Protein AF-A0A942UPB9-F1 (afdb_monomer)

Secondary structure (DSSP, 8-state):
-PPP---HHHHHHHHHHHHHHHHHHHHHHT-TTS-HHHHHHHHHHHHHHHHHHHHHS-HHHHHHTS-GGGGS-----

pLDDT: mean 84.51, std 17.07, range [33.94, 97.75]

Mean predicted aligned error: 6.62 Å

Solvent-accessible surface area (backbone atoms only — not comparable to full-atom values)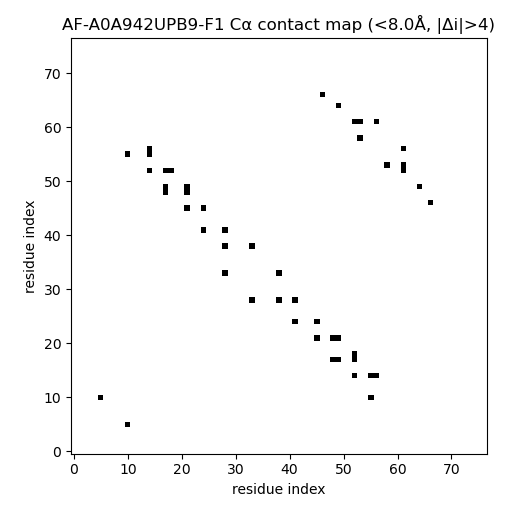: 4900 Å² total; per-residue (Å²): 135,84,86,79,93,70,54,73,69,58,48,52,52,51,52,50,52,49,51,51,54,45,51,53,51,56,58,59,60,70,43,86,85,59,53,69,72,56,49,51,54,50,49,54,50,42,55,52,50,50,60,55,41,63,76,77,50,54,72,74,60,46,61,78,64,52,75,76,77,76,76,74,86,79,86,89,129

Nearest PDB structures (foldseek):
  5gmk-assembly1_H  TM=9.120E-01  e=1.447E+00  Saccharomyces cerevisiae S288C
  5yzg-assembly1_y  TM=8.283E-01  e=3.956E+00  Homo sapiens
  7xnj-assembly1_A  TM=7.320E-01  e=3.489E+00  Pseudomonas aeruginosa PAO1
  3aai-assembly1_B  TM=5.139E-01  e=2.548E+00  Thermus thermophilus HB8
  3aai-assembly1_D  TM=5.126E-01  e=2.713E+00  Thermus thermophilus HB8

Foldseek 3Di:
DDDDDDDPVVLVVLLVVLVVLLVVLVVVLPDPPDDPVVNVVSVVVNVVSLVVNVVRDDPVVNVVSPPPVPPPPPDDD

Structure (mmCIF, N/CA/C/O backbone):
data_AF-A0A942UPB9-F1
#
_entry.id   AF-A0A942UPB9-F1
#
loop_
_atom_site.group_PDB
_atom_site.id
_atom_site.type_symbol
_atom_site.label_atom_id
_atom_site.label_alt_id
_atom_site.label_comp_id
_atom_site.label_asym_id
_atom_site.label_entity_id
_atom_site.label_seq_id
_atom_site.pdbx_PDB_ins_code
_atom_site.Cartn_x
_atom_site.Cartn_y
_atom_site.Cartn_z
_atom_site.occupancy
_atom_site.B_iso_or_equiv
_atom_site.auth_seq_id
_atom_site.auth_comp_id
_atom_site.auth_asym_id
_atom_site.auth_atom_id
_atom_site.pdbx_PDB_model_num
ATOM 1 N N . MET A 1 1 ? -17.430 -6.261 -2.421 1.00 56.06 1 MET A N 1
ATOM 2 C CA . MET A 1 1 ? -16.603 -5.927 -1.243 1.00 56.06 1 MET A CA 1
ATOM 3 C C . MET A 1 1 ? -16.638 -7.141 -0.328 1.00 56.06 1 MET A C 1
ATOM 5 O O . MET A 1 1 ? -17.733 -7.556 0.016 1.00 56.06 1 MET A O 1
ATOM 9 N N . LEU A 1 2 ? -15.497 -7.770 -0.038 1.00 54.97 2 LEU A N 1
ATOM 10 C CA . LEU A 1 2 ? -15.421 -8.866 0.936 1.00 54.97 2 LEU A CA 1
ATOM 11 C C . LEU A 1 2 ? -15.205 -8.231 2.313 1.00 54.97 2 LEU A C 1
ATOM 13 O O . LEU A 1 2 ? -14.237 -7.490 2.480 1.00 54.97 2 LEU A O 1
ATOM 17 N N . GLY A 1 3 ? -16.126 -8.452 3.250 1.00 67.69 3 GLY A N 1
ATOM 18 C CA . GLY A 1 3 ? -15.923 -8.075 4.648 1.00 67.69 3 GLY A 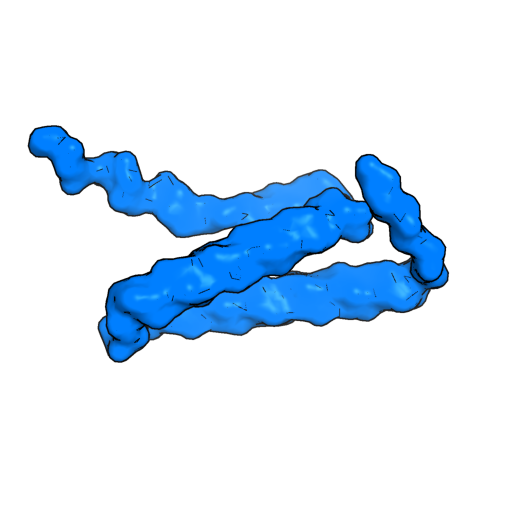CA 1
ATOM 19 C C . GLY A 1 3 ? -14.883 -9.001 5.270 1.00 67.69 3 GLY A C 1
ATOM 20 O O . GLY A 1 3 ? -14.958 -10.213 5.082 1.00 67.69 3 GLY A O 1
ATOM 21 N N . ILE A 1 4 ? -13.899 -8.433 5.959 1.00 76.94 4 ILE A N 1
ATOM 22 C CA . ILE A 1 4 ? -12.885 -9.188 6.697 1.00 76.94 4 ILE A CA 1
ATOM 23 C C . ILE A 1 4 ? -13.309 -9.168 8.167 1.00 76.94 4 ILE A C 1
ATOM 25 O O . ILE A 1 4 ? -13.520 -8.092 8.721 1.00 76.94 4 ILE A O 1
ATOM 29 N N . LEU A 1 5 ? -13.466 -10.344 8.777 1.00 87.94 5 LEU A N 1
ATOM 30 C CA . LEU A 1 5 ? -13.746 -10.474 10.206 1.00 87.94 5 LEU A CA 1
ATOM 31 C C . LEU A 1 5 ? -12.416 -10.661 10.940 1.00 87.94 5 LEU A C 1
ATOM 33 O O . LEU A 1 5 ? -11.866 -11.757 10.943 1.00 87.94 5 LEU A O 1
ATOM 37 N N . ILE A 1 6 ? -11.898 -9.576 11.504 1.00 88.62 6 ILE A N 1
ATOM 38 C CA . ILE A 1 6 ? -10.654 -9.527 12.281 1.00 88.62 6 ILE A CA 1
ATOM 39 C C . ILE A 1 6 ? -10.877 -8.651 13.510 1.00 88.62 6 ILE A C 1
ATOM 41 O O . ILE A 1 6 ? -11.706 -7.738 13.485 1.00 88.62 6 ILE A O 1
ATOM 45 N N . SER A 1 7 ? -10.147 -8.931 14.581 1.00 93.44 7 SER A N 1
ATOM 46 C CA . SER A 1 7 ? -10.077 -8.059 15.750 1.00 93.44 7 SER A CA 1
ATOM 47 C C . SER A 1 7 ? -9.322 -6.763 15.434 1.00 93.44 7 SER A C 1
ATOM 49 O O . SER A 1 7 ? -8.573 -6.675 14.459 1.00 93.44 7 SER A O 1
ATOM 51 N N . GLU A 1 8 ? -9.475 -5.746 16.287 1.00 91.62 8 GLU A N 1
ATOM 52 C CA . GLU A 1 8 ? -8.700 -4.505 16.143 1.00 91.62 8 GLU A CA 1
ATOM 53 C C . GLU A 1 8 ? -7.190 -4.745 16.312 1.00 91.62 8 GLU A C 1
ATOM 55 O O . GLU A 1 8 ? -6.400 -4.109 15.624 1.00 91.62 8 GLU A O 1
ATOM 60 N N . GLY A 1 9 ? -6.777 -5.703 17.153 1.00 95.50 9 GLY A N 1
ATOM 61 C CA . GLY A 1 9 ? -5.362 -6.067 17.302 1.00 95.50 9 GLY A CA 1
ATOM 62 C C . GLY A 1 9 ? -4.776 -6.655 16.016 1.00 95.50 9 GLY A C 1
ATOM 63 O O . GLY A 1 9 ? -3.773 -6.161 15.510 1.00 95.50 9 GLY A O 1
ATOM 64 N N . GLU A 1 10 ? -5.457 -7.645 15.430 1.00 94.88 10 GLU A N 1
ATOM 65 C CA . GLU A 1 10 ? -5.052 -8.246 14.149 1.00 94.88 10 GLU A CA 1
ATOM 66 C C . GLU A 1 10 ? -5.054 -7.214 13.015 1.00 94.88 10 GLU A C 1
ATOM 68 O O . GLU A 1 10 ? -4.188 -7.232 12.142 1.00 94.88 10 GLU A O 1
ATOM 73 N N . LYS A 1 11 ? -6.007 -6.276 13.025 1.00 92.81 11 LYS A N 1
ATOM 74 C CA . LYS A 1 11 ? -6.051 -5.179 12.057 1.00 92.81 11 LYS A CA 1
ATOM 75 C C . LYS A 1 11 ? -4.822 -4.278 12.153 1.00 92.81 11 LYS A C 1
ATOM 77 O O . LYS A 1 11 ? -4.244 -3.965 11.113 1.00 92.81 11 LYS A O 1
ATOM 82 N N . GLU A 1 12 ? -4.415 -3.873 13.353 1.00 94.69 12 GLU A N 1
ATOM 83 C CA . GLU A 1 12 ? -3.213 -3.053 13.542 1.00 94.69 12 GLU A CA 1
ATOM 84 C C . GLU A 1 12 ? -1.941 -3.798 13.114 1.00 94.69 12 GLU A C 1
ATOM 86 O O . GLU A 1 12 ? -1.091 -3.221 12.433 1.00 94.69 12 GLU A O 1
ATOM 91 N N . GLU A 1 13 ? -1.836 -5.096 13.410 1.00 96.62 13 GLU A N 1
ATOM 92 C CA . GLU A 1 13 ? -0.718 -5.928 12.949 1.00 96.62 13 GLU A CA 1
ATOM 93 C C . GLU A 1 13 ? -0.665 -6.026 11.418 1.00 96.62 13 GLU A C 1
ATOM 95 O O . GLU A 1 13 ? 0.395 -5.843 10.816 1.00 96.62 13 GLU A O 1
ATOM 100 N N . ILE A 1 14 ? -1.809 -6.234 10.759 1.00 94.75 14 ILE A N 1
ATOM 101 C CA . ILE A 1 14 ? -1.901 -6.250 9.292 1.00 94.75 14 ILE A CA 1
ATOM 102 C C . ILE A 1 14 ? -1.500 -4.890 8.712 1.00 94.75 14 ILE A C 1
ATOM 104 O O . ILE A 1 14 ? -0.735 -4.830 7.748 1.00 94.75 14 ILE A O 1
ATOM 108 N N . ILE A 1 15 ? -1.994 -3.790 9.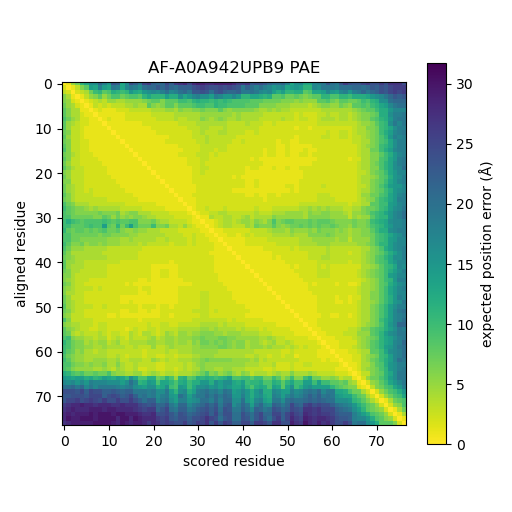286 1.00 95.31 15 ILE A N 1
ATOM 109 C CA . ILE A 1 15 ? -1.633 -2.426 8.874 1.00 95.31 15 ILE A CA 1
ATOM 110 C C . ILE A 1 15 ? -0.122 -2.218 8.999 1.00 95.31 15 ILE A C 1
ATOM 112 O O . ILE A 1 15 ? 0.491 -1.681 8.074 1.00 95.31 15 ILE A O 1
ATOM 116 N N . TYR A 1 16 ? 0.478 -2.645 10.109 1.00 96.62 16 TYR A N 1
ATOM 117 C CA . TYR A 1 16 ? 1.913 -2.539 10.350 1.00 96.62 16 TYR A CA 1
ATOM 118 C C . TYR A 1 16 ? 2.728 -3.333 9.321 1.00 96.62 16 TYR A C 1
ATOM 120 O O . TYR A 1 16 ? 3.634 -2.776 8.699 1.00 96.62 16 TYR A O 1
ATOM 128 N N . LEU A 1 17 ? 2.372 -4.598 9.081 1.00 97.50 17 LEU A N 1
ATOM 129 C CA . LEU A 1 17 ? 3.058 -5.453 8.109 1.00 97.50 17 LEU A CA 1
ATOM 130 C C . LEU A 1 17 ? 2.968 -4.891 6.688 1.00 97.50 17 LEU A C 1
ATOM 132 O O . LEU A 1 17 ? 3.971 -4.844 5.981 1.00 97.50 17 LEU A O 1
ATOM 136 N N . LEU A 1 18 ? 1.787 -4.414 6.282 1.00 96.62 18 LEU A N 1
ATOM 137 C CA . LEU A 1 18 ? 1.598 -3.805 4.966 1.00 96.62 18 LEU A CA 1
ATOM 138 C C . LEU A 1 18 ? 2.437 -2.534 4.804 1.00 96.62 18 LEU A C 1
ATOM 140 O O . LEU A 1 18 ? 3.057 -2.363 3.758 1.00 96.62 18 LEU A O 1
ATOM 144 N N . LYS A 1 19 ? 2.472 -1.652 5.815 1.00 95.62 19 LYS A N 1
ATOM 145 C CA . LYS A 1 19 ? 3.311 -0.440 5.790 1.00 95.62 19 LYS A CA 1
ATOM 146 C C . LYS A 1 19 ? 4.781 -0.798 5.626 1.00 95.62 19 LYS A C 1
ATOM 148 O O . LYS A 1 19 ? 5.424 -0.278 4.722 1.00 95.62 19 LYS A O 1
ATOM 153 N N . ARG A 1 20 ? 5.270 -1.725 6.450 1.00 97.06 20 ARG A N 1
ATOM 154 C CA . ARG A 1 20 ? 6.664 -2.163 6.431 1.00 97.06 20 ARG A CA 1
ATOM 155 C C . ARG A 1 20 ? 7.062 -2.746 5.076 1.00 97.06 20 ARG A C 1
ATOM 157 O O . ARG A 1 20 ? 8.043 -2.307 4.495 1.00 97.06 20 ARG A O 1
ATOM 164 N N . GLU A 1 21 ? 6.285 -3.688 4.552 1.00 97.75 21 GLU A N 1
ATOM 165 C CA . GLU A 1 21 ? 6.570 -4.318 3.258 1.00 97.75 21 GLU A CA 1
ATOM 166 C C . GLU A 1 21 ? 6.549 -3.291 2.114 1.00 97.75 21 GLU A C 1
ATOM 168 O O . GLU A 1 21 ? 7.398 -3.309 1.226 1.00 97.75 21 GLU A O 1
ATOM 173 N N . MET A 1 22 ? 5.587 -2.361 2.136 1.00 95.81 22 MET A N 1
ATOM 174 C CA . MET A 1 22 ? 5.542 -1.263 1.172 1.00 95.81 22 MET A CA 1
ATOM 175 C C . MET A 1 22 ? 6.794 -0.383 1.272 1.00 95.81 22 MET A C 1
ATOM 177 O O . MET A 1 22 ? 7.355 -0.049 0.237 1.00 95.81 22 MET A O 1
ATOM 181 N N . GLU A 1 23 ? 7.236 -0.019 2.477 1.00 94.69 23 GLU A N 1
ATOM 182 C CA . GLU A 1 23 ? 8.441 0.792 2.712 1.00 94.69 23 GLU A CA 1
ATOM 183 C C . GLU A 1 23 ? 9.726 0.089 2.265 1.00 94.69 23 GLU A C 1
ATOM 185 O O . GLU A 1 23 ? 10.559 0.723 1.621 1.00 94.69 23 GLU A O 1
ATOM 190 N N . GLU A 1 24 ? 9.862 -1.211 2.533 1.00 95.50 24 GLU A N 1
ATOM 191 C CA . GLU A 1 24 ? 10.989 -2.024 2.057 1.00 95.50 24 GLU A CA 1
ATOM 192 C C . GLU A 1 24 ? 11.035 -2.038 0.518 1.00 95.50 24 GLU A C 1
ATOM 194 O O . GLU A 1 24 ? 12.074 -1.761 -0.078 1.00 95.50 24 GLU A O 1
ATOM 199 N N . ILE A 1 25 ? 9.885 -2.221 -0.140 1.00 94.38 25 ILE A N 1
ATOM 200 C CA . ILE A 1 25 ? 9.789 -2.161 -1.606 1.00 94.38 25 ILE A CA 1
ATOM 201 C C . ILE A 1 25 ? 10.166 -0.769 -2.143 1.00 94.38 25 ILE A C 1
ATOM 203 O O . ILE A 1 25 ? 10.871 -0.683 -3.150 1.00 94.38 25 ILE A O 1
ATOM 207 N N . LEU A 1 26 ? 9.718 0.319 -1.497 1.00 91.62 26 LEU A N 1
ATOM 208 C CA . LEU A 1 26 ? 10.113 1.686 -1.874 1.00 91.62 26 LEU A CA 1
ATOM 209 C C . LEU A 1 26 ? 11.634 1.862 -1.797 1.00 91.62 26 LEU A C 1
ATOM 211 O O . LEU A 1 26 ? 12.230 2.375 -2.741 1.00 91.62 26 LEU A O 1
ATOM 215 N N . PHE A 1 27 ? 12.239 1.413 -0.697 1.00 91.56 27 PHE A N 1
ATOM 216 C CA . PHE A 1 27 ? 13.675 1.516 -0.460 1.00 91.56 27 PHE A CA 1
ATOM 217 C C . PHE A 1 27 ? 14.488 0.751 -1.512 1.00 91.56 27 PHE A C 1
ATOM 219 O O . PHE A 1 27 ? 15.413 1.304 -2.104 1.00 91.56 27 PHE A O 1
ATOM 226 N N . ASP A 1 28 ? 14.104 -0.490 -1.807 1.00 90.94 28 ASP A N 1
ATOM 227 C CA . ASP A 1 28 ? 14.800 -1.322 -2.790 1.00 90.94 28 ASP A CA 1
ATOM 228 C C . ASP A 1 28 ? 14.659 -0.777 -4.226 1.00 90.94 28 ASP A C 1
ATOM 230 O O . ASP A 1 28 ? 15.551 -0.950 -5.059 1.00 90.94 28 ASP A O 1
ATOM 234 N N . MET A 1 29 ? 13.552 -0.093 -4.547 1.00 87.31 29 MET A N 1
ATOM 235 C CA . MET A 1 29 ? 13.353 0.509 -5.875 1.00 87.31 29 MET A CA 1
ATOM 236 C C . MET A 1 29 ? 14.287 1.691 -6.156 1.00 87.31 29 MET A C 1
ATOM 238 O O . MET A 1 29 ? 14.595 1.947 -7.330 1.00 87.31 29 MET A O 1
ATOM 242 N N . ASP A 1 30 ? 14.755 2.385 -5.117 1.00 85.31 30 ASP A N 1
ATOM 243 C CA . ASP A 1 30 ? 15.722 3.478 -5.243 1.00 85.31 30 ASP A CA 1
ATOM 244 C C . ASP A 1 30 ? 17.139 2.969 -5.585 1.00 85.31 30 ASP A C 1
ATOM 246 O O . ASP A 1 30 ? 17.983 3.747 -6.040 1.00 85.31 30 ASP A O 1
ATOM 250 N N . ASP A 1 31 ? 17.406 1.661 -5.471 1.00 89.44 31 ASP A N 1
ATOM 251 C CA . ASP A 1 31 ? 18.691 1.074 -5.857 1.00 89.44 31 ASP A CA 1
ATOM 252 C C . ASP A 1 31 ? 18.876 1.101 -7.389 1.00 89.44 31 ASP A C 1
ATOM 254 O O . ASP A 1 31 ? 18.095 0.547 -8.174 1.00 89.44 31 ASP A O 1
ATOM 258 N N . SER A 1 32 ? 19.937 1.768 -7.848 1.00 85.44 32 SER A N 1
ATOM 259 C CA . SER A 1 32 ? 20.278 1.907 -9.269 1.00 85.44 32 SER A CA 1
ATOM 260 C C . SER A 1 32 ? 20.796 0.616 -9.907 1.00 85.44 32 SER A C 1
ATOM 262 O O . SER A 1 32 ? 20.826 0.520 -11.134 1.00 85.44 32 SER A O 1
ATOM 264 N N . ARG A 1 33 ? 21.179 -0.380 -9.099 1.00 92.44 33 ARG A N 1
ATOM 265 C CA . ARG A 1 33 ? 21.698 -1.680 -9.552 1.00 92.44 33 ARG A CA 1
ATOM 266 C C . ARG A 1 33 ? 20.593 -2.657 -9.942 1.00 92.44 33 ARG A C 1
ATOM 268 O O . ARG A 1 33 ? 20.873 -3.656 -10.597 1.00 92.44 33 ARG A O 1
AT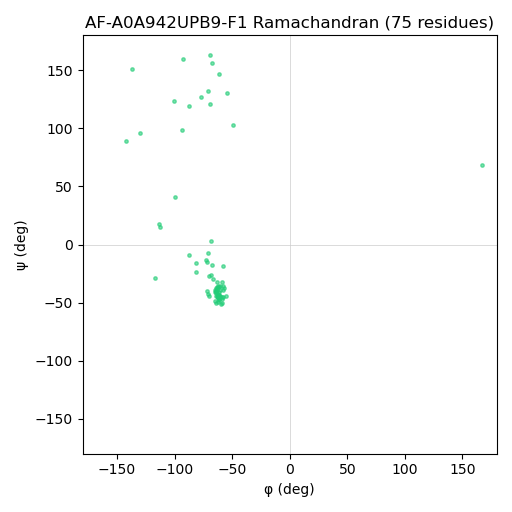OM 275 N N . VAL A 1 34 ? 19.354 -2.389 -9.534 1.00 89.25 34 VAL A N 1
ATOM 276 C CA . VAL A 1 34 ? 18.208 -3.255 -9.819 1.00 89.25 34 VAL A CA 1
ATOM 277 C C . VAL A 1 34 ? 17.758 -3.060 -11.266 1.00 89.25 34 VAL A C 1
ATOM 279 O O . VAL A 1 34 ? 17.482 -1.942 -11.709 1.00 89.25 34 VAL A O 1
ATOM 282 N N . GLU A 1 35 ? 17.660 -4.164 -12.005 1.00 92.50 35 GLU A N 1
ATOM 283 C CA . GLU A 1 35 ? 17.213 -4.165 -13.397 1.00 92.50 35 GLU A CA 1
ATOM 284 C C . GLU A 1 35 ? 15.776 -3.646 -13.547 1.00 92.50 35 GLU A C 1
ATOM 286 O O . GLU A 1 35 ? 14.907 -3.900 -12.713 1.00 92.50 35 GLU A O 1
ATOM 291 N N . GLN A 1 36 ? 15.492 -2.969 -14.664 1.00 88.38 36 GLN A N 1
ATOM 292 C CA . GLN A 1 36 ? 14.179 -2.363 -14.926 1.00 88.38 36 GLN A CA 1
ATOM 293 C C . GLN A 1 36 ? 13.021 -3.371 -14.871 1.00 88.38 36 GLN A C 1
ATOM 295 O O . GLN A 1 36 ? 11.954 -3.052 -14.352 1.00 88.38 36 GLN A O 1
ATOM 300 N N . ILE A 1 37 ? 13.233 -4.602 -15.347 1.00 91.81 37 ILE A N 1
ATOM 301 C CA . ILE A 1 37 ? 12.210 -5.655 -15.291 1.00 91.81 37 ILE A CA 1
ATOM 302 C C . ILE A 1 37 ? 11.845 -6.030 -13.847 1.00 91.81 37 ILE A C 1
ATOM 304 O O . ILE A 1 37 ? 10.677 -6.263 -13.542 1.00 91.81 37 ILE A O 1
ATOM 308 N N . ILE A 1 38 ? 12.828 -6.022 -12.944 1.00 94.06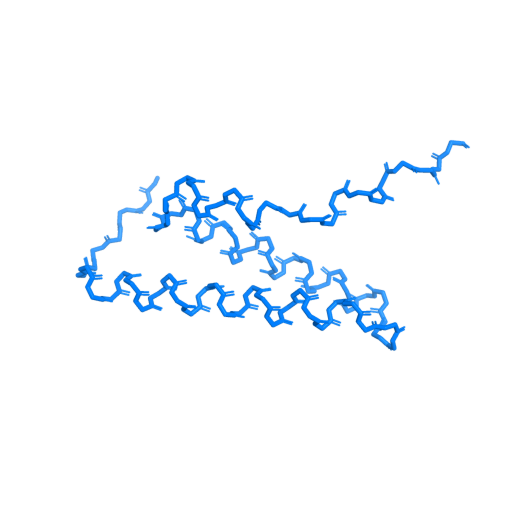 38 ILE A N 1
ATOM 309 C CA . ILE A 1 38 ? 12.617 -6.284 -11.520 1.00 94.06 38 ILE A CA 1
ATOM 310 C C . ILE A 1 38 ? 11.870 -5.103 -10.894 1.00 94.06 38 ILE A C 1
ATOM 312 O O . ILE A 1 38 ? 10.899 -5.322 -10.174 1.00 94.06 38 ILE A O 1
ATOM 316 N N . LYS A 1 39 ? 12.236 -3.858 -11.238 1.00 91.12 39 LYS A N 1
ATOM 317 C CA . LYS A 1 39 ? 11.517 -2.659 -10.767 1.00 91.12 39 LYS A CA 1
ATOM 318 C C . LYS A 1 39 ? 10.037 -2.681 -11.152 1.00 91.12 39 LYS A C 1
ATOM 320 O O . LYS A 1 39 ? 9.197 -2.337 -10.326 1.00 91.12 39 LYS A O 1
ATOM 325 N N . GLN A 1 40 ? 9.702 -3.151 -12.356 1.00 91.69 40 GLN A N 1
ATOM 326 C CA . GLN A 1 40 ? 8.304 -3.293 -12.769 1.00 91.69 40 GLN A CA 1
ATOM 327 C C . GLN A 1 40 ? 7.549 -4.313 -11.904 1.00 91.69 40 GLN A C 1
ATOM 329 O O . GLN A 1 40 ? 6.442 -4.035 -11.443 1.00 91.69 40 GLN A O 1
ATOM 334 N N . ALA A 1 41 ? 8.162 -5.466 -11.621 1.00 94.25 41 ALA A N 1
ATOM 335 C CA . ALA A 1 41 ? 7.567 -6.477 -10.748 1.00 94.25 41 ALA A CA 1
ATOM 336 C C . ALA A 1 41 ? 7.383 -5.968 -9.303 1.00 94.25 41 ALA A C 1
ATOM 338 O O . ALA A 1 41 ? 6.377 -6.267 -8.654 1.00 94.25 41 ALA A O 1
ATOM 339 N N . MET A 1 42 ? 8.328 -5.169 -8.802 1.00 94.38 42 MET A N 1
ATOM 340 C CA . MET A 1 42 ? 8.228 -4.507 -7.496 1.00 94.38 42 MET A CA 1
ATOM 341 C C . MET A 1 42 ? 7.086 -3.488 -7.466 1.00 94.38 42 MET A C 1
ATOM 343 O O . MET A 1 42 ? 6.327 -3.447 -6.497 1.00 94.38 42 MET A O 1
ATOM 347 N N . GLU A 1 43 ? 6.905 -2.717 -8.541 1.00 93.00 43 GLU A N 1
ATOM 348 C CA . GLU A 1 43 ? 5.790 -1.781 -8.679 1.00 93.00 43 GLU A CA 1
ATOM 349 C C . GLU A 1 43 ? 4.434 -2.508 -8.653 1.00 93.00 43 GLU A C 1
ATOM 351 O O . GLU A 1 43 ? 3.511 -2.092 -7.945 1.00 93.00 43 GLU A O 1
ATOM 356 N N . ASP A 1 44 ? 4.313 -3.626 -9.368 1.00 94.62 44 ASP A N 1
ATOM 357 C CA . ASP A 1 44 ? 3.090 -4.436 -9.393 1.00 94.62 44 ASP A CA 1
ATOM 358 C C . ASP A 1 44 ? 2.773 -5.033 -8.012 1.00 94.62 44 ASP A C 1
ATOM 360 O O . ASP A 1 44 ? 1.618 -5.007 -7.551 1.00 94.62 44 ASP A O 1
ATOM 364 N N . ARG A 1 45 ? 3.806 -5.498 -7.294 1.00 95.75 45 ARG A N 1
ATOM 365 C CA . ARG A 1 45 ? 3.689 -5.948 -5.899 1.00 95.75 45 ARG A CA 1
ATOM 366 C C . ARG A 1 45 ? 3.233 -4.803 -4.993 1.00 95.75 45 ARG A C 1
ATOM 368 O O . ARG A 1 45 ? 2.262 -4.975 -4.254 1.00 95.75 45 ARG A O 1
ATOM 375 N N . TYR A 1 46 ? 3.845 -3.622 -5.101 1.00 95.94 46 TYR A N 1
ATOM 376 C CA . TYR A 1 46 ? 3.465 -2.435 -4.327 1.00 95.94 46 TYR A CA 1
ATOM 377 C C . TYR A 1 46 ? 2.002 -2.045 -4.561 1.00 95.94 46 TYR A C 1
ATOM 379 O O . TYR A 1 46 ? 1.253 -1.806 -3.615 1.00 95.94 46 TYR A O 1
ATOM 387 N N . ARG A 1 47 ? 1.548 -2.029 -5.820 1.00 94.25 47 ARG A N 1
ATOM 388 C CA . ARG A 1 47 ? 0.154 -1.708 -6.178 1.00 94.25 47 ARG A CA 1
ATOM 389 C C . ARG A 1 47 ? -0.835 -2.689 -5.557 1.00 94.25 47 ARG A C 1
ATOM 391 O O . ARG A 1 47 ? -1.901 -2.272 -5.091 1.00 94.25 47 ARG A O 1
ATOM 398 N N . THR A 1 48 ? -0.477 -3.969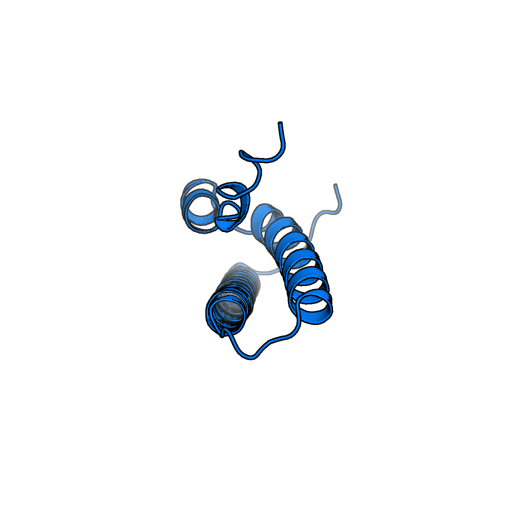 -5.523 1.00 95.44 48 THR A N 1
ATOM 399 C CA . THR A 1 48 ? -1.281 -5.014 -4.881 1.00 95.44 48 THR A CA 1
ATOM 400 C C . THR A 1 48 ? -1.368 -4.790 -3.371 1.00 95.44 48 THR A C 1
ATOM 402 O O . THR A 1 48 ? -2.473 -4.744 -2.826 1.00 95.44 48 THR A O 1
ATOM 405 N N . LEU A 1 49 ? -0.235 -4.550 -2.706 1.00 95.75 49 LEU A N 1
ATOM 406 C CA . LEU A 1 49 ? -0.179 -4.271 -1.267 1.00 95.75 49 LEU A CA 1
ATOM 407 C C . LEU A 1 49 ? -0.938 -2.995 -0.897 1.00 95.75 49 LEU A C 1
ATOM 409 O O . LEU A 1 49 ? -1.760 -3.014 0.016 1.00 95.75 49 LEU A O 1
ATOM 413 N N . PHE A 1 50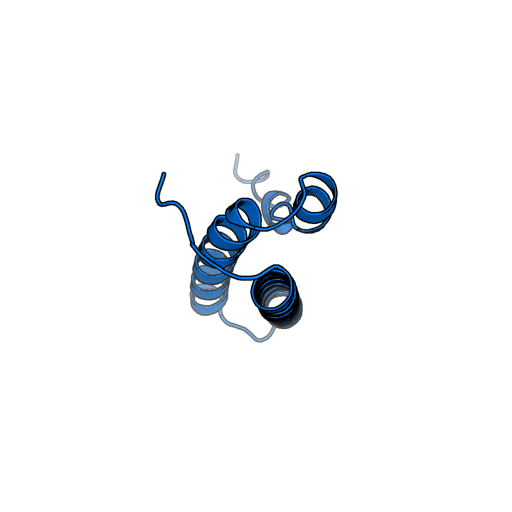 ? -0.765 -1.915 -1.658 1.00 95.19 50 PHE A N 1
ATOM 414 C CA . PHE A 1 50 ? -1.490 -0.665 -1.441 1.00 95.19 50 PHE A CA 1
ATOM 415 C C . PHE A 1 50 ? -3.007 -0.841 -1.617 1.00 95.19 50 PHE A C 1
ATOM 417 O O . PHE A 1 50 ? -3.810 -0.247 -0.896 1.00 95.19 50 PHE A O 1
ATOM 424 N N . SER A 1 51 ? -3.436 -1.694 -2.553 1.00 93.00 51 SER A N 1
ATOM 425 C CA . SER A 1 51 ? -4.851 -2.043 -2.716 1.00 93.00 51 SER A CA 1
ATOM 426 C C . SER A 1 51 ? -5.423 -2.758 -1.489 1.00 93.00 51 SER A C 1
ATOM 428 O O . SER A 1 51 ? -6.565 -2.488 -1.112 1.00 93.00 51 SER A O 1
ATOM 430 N N . LEU A 1 52 ? -4.638 -3.631 -0.849 1.00 93.00 52 LEU A N 1
ATOM 431 C CA . LEU A 1 52 ? -5.009 -4.286 0.408 1.00 93.00 52 LEU A CA 1
ATOM 432 C C . LEU A 1 52 ? -5.007 -3.294 1.574 1.00 93.00 52 LEU A C 1
ATOM 434 O O . LEU A 1 52 ? -5.977 -3.241 2.325 1.00 93.00 52 LEU A O 1
ATOM 438 N N . PHE A 1 53 ? -3.980 -2.451 1.666 1.00 93.94 53 PHE A N 1
ATOM 439 C CA . PHE A 1 53 ? -3.832 -1.430 2.699 1.00 93.94 53 PHE A CA 1
ATOM 440 C C . PHE A 1 53 ? -5.037 -0.489 2.768 1.00 93.94 53 PHE A C 1
ATOM 442 O O . PHE A 1 53 ? -5.599 -0.277 3.840 1.00 93.94 53 PHE A O 1
ATOM 449 N N . LYS A 1 54 ? -5.531 -0.023 1.615 1.00 92.44 54 LYS A N 1
ATOM 450 C CA . LYS A 1 54 ? -6.742 0.814 1.525 1.00 92.44 54 LYS A CA 1
ATOM 451 C C . LYS A 1 54 ? -8.008 0.178 2.107 1.00 92.44 54 LYS A C 1
ATOM 453 O O . LYS A 1 54 ? -8.980 0.892 2.329 1.00 92.44 54 LYS A O 1
ATOM 458 N N . ARG A 1 55 ? -8.047 -1.146 2.287 1.00 90.69 55 ARG A N 1
ATOM 459 C CA . ARG A 1 55 ? -9.210 -1.843 2.862 1.00 90.69 55 ARG A CA 1
ATOM 460 C C . ARG A 1 55 ? -9.233 -1.778 4.386 1.00 90.69 55 ARG A C 1
ATOM 462 O O . ARG A 1 55 ? -10.301 -1.943 4.960 1.00 90.69 55 ARG A O 1
ATOM 469 N N . VAL A 1 56 ? -8.075 -1.575 5.015 1.00 90.56 56 VAL A N 1
ATOM 470 C CA . VAL A 1 56 ? -7.900 -1.652 6.475 1.00 90.56 56 VAL A CA 1
ATOM 471 C C . VAL A 1 56 ? -7.465 -0.325 7.098 1.00 90.56 56 VAL A C 1
ATOM 473 O O . VAL A 1 56 ? -7.799 -0.061 8.250 1.00 90.56 56 VAL A O 1
ATOM 476 N N . ALA A 1 57 ? -6.756 0.523 6.348 1.00 90.12 57 ALA A N 1
ATOM 477 C CA . ALA A 1 57 ? -6.167 1.761 6.845 1.00 90.12 57 ALA A CA 1
ATOM 478 C C . ALA A 1 57 ? -7.066 2.992 6.665 1.00 90.12 57 ALA A C 1
ATOM 480 O O . ALA A 1 57 ? -7.956 3.042 5.813 1.00 90.12 57 ALA A O 1
ATOM 481 N N . SER A 1 58 ? -6.779 4.032 7.450 1.00 89.31 58 SER A N 1
ATOM 482 C CA . SER A 1 58 ? -7.438 5.332 7.333 1.00 89.31 58 SER A CA 1
ATOM 483 C C . SER A 1 58 ? -7.072 6.043 6.020 1.00 89.31 58 SER A C 1
ATOM 485 O O . SER A 1 58 ? -6.003 5.824 5.442 1.00 89.31 58 SER A O 1
ATOM 487 N N . GLN A 1 59 ? -7.927 6.961 5.556 1.00 87.12 59 GLN A N 1
ATOM 488 C CA . GLN A 1 59 ? -7.618 7.790 4.380 1.00 87.12 59 GLN A CA 1
ATOM 489 C C . GLN A 1 59 ? -6.361 8.651 4.583 1.00 87.12 59 GLN A C 1
ATOM 491 O O . GLN A 1 59 ? -5.588 8.843 3.646 1.00 87.12 59 GLN A O 1
ATOM 496 N N . GLN A 1 60 ? -6.143 9.140 5.808 1.00 88.19 60 GLN A N 1
ATOM 497 C CA . GLN A 1 60 ? -4.980 9.953 6.171 1.00 88.19 60 GLN A CA 1
ATOM 498 C C . GLN A 1 60 ? -3.682 9.148 6.063 1.00 88.19 60 GLN A C 1
ATOM 500 O O . GLN A 1 60 ? -2.678 9.657 5.571 1.00 88.19 60 GLN A O 1
ATOM 505 N N . ASP A 1 61 ? -3.706 7.876 6.463 1.00 87.25 61 ASP A N 1
ATOM 506 C CA . ASP A 1 61 ? -2.555 6.996 6.289 1.00 87.25 61 ASP A CA 1
ATOM 507 C C . ASP A 1 61 ? -2.350 6.616 4.828 1.00 87.25 61 ASP A C 1
ATOM 509 O O . ASP A 1 61 ? -1.220 6.637 4.351 1.00 87.25 61 ASP A O 1
ATOM 513 N N . CYS A 1 62 ? -3.426 6.349 4.082 1.0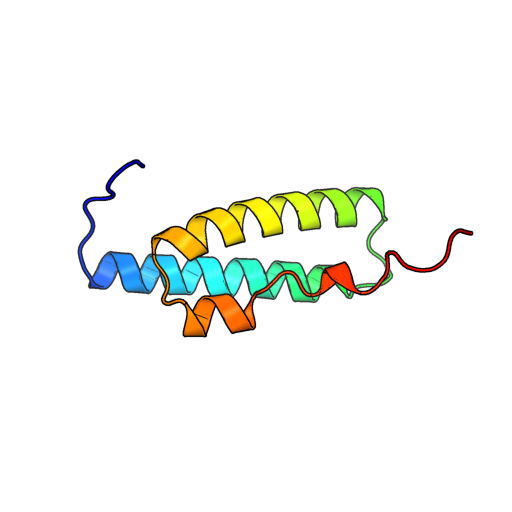0 89.50 62 CYS A N 1
ATOM 514 C CA . CYS A 1 62 ? -3.335 6.074 2.647 1.00 89.50 62 CYS A CA 1
ATOM 515 C C . CYS A 1 62 ? -2.676 7.221 1.873 1.00 89.50 62 CYS A C 1
ATOM 517 O O . CYS A 1 62 ? -1.933 6.956 0.931 1.00 89.50 62 CYS A O 1
ATOM 519 N N . ALA A 1 63 ? -2.907 8.475 2.275 1.00 87.38 63 ALA A N 1
ATOM 520 C CA . ALA A 1 63 ? -2.311 9.645 1.634 1.00 87.38 63 ALA A CA 1
ATOM 521 C C . ALA A 1 63 ? -0.770 9.623 1.645 1.00 87.38 63 ALA A C 1
ATOM 523 O O . ALA A 1 63 ? -0.152 10.087 0.689 1.00 87.38 63 ALA A O 1
ATOM 524 N N . LYS A 1 64 ? -0.155 9.037 2.682 1.00 87.19 64 LYS A N 1
ATOM 525 C CA . LYS A 1 64 ? 1.309 8.920 2.819 1.00 87.19 64 LYS A CA 1
ATOM 526 C C . LYS A 1 64 ? 1.923 7.935 1.821 1.00 87.19 64 LYS A C 1
ATOM 528 O O . LYS A 1 64 ? 3.076 8.094 1.443 1.00 87.19 64 LYS A O 1
ATOM 533 N N . TYR A 1 65 ? 1.143 6.947 1.385 1.00 87.25 65 TYR A N 1
ATOM 534 C CA . TYR A 1 65 ? 1.580 5.850 0.515 1.00 87.25 65 TYR A CA 1
ATOM 535 C C . TYR A 1 65 ? 0.923 5.907 -0.871 1.00 87.25 65 TYR A C 1
ATOM 537 O O . TYR A 1 65 ? 0.904 4.917 -1.602 1.00 87.25 65 TYR A O 1
ATOM 545 N N . ILE A 1 66 ? 0.356 7.058 -1.258 1.00 84.75 66 ILE A N 1
ATOM 546 C CA . ILE A 1 66 ? -0.091 7.264 -2.640 1.00 84.75 66 ILE A CA 1
ATOM 547 C C . ILE A 1 66 ? 1.110 6.976 -3.551 1.00 84.75 66 ILE A C 1
ATOM 549 O O . ILE A 1 66 ? 2.170 7.541 -3.292 1.00 84.75 66 ILE A O 1
ATOM 553 N N . PRO A 1 67 ? 0.967 6.142 -4.603 1.00 70.19 67 PRO A N 1
ATOM 554 C CA . PRO A 1 67 ? 2.091 5.692 -5.418 1.00 70.19 67 PRO A CA 1
ATOM 555 C C . PRO A 1 67 ? 2.981 6.858 -5.871 1.00 70.19 67 PRO A C 1
ATOM 557 O O . PRO A 1 67 ? 2.628 7.603 -6.792 1.00 70.19 67 PRO A O 1
ATOM 560 N N . LEU A 1 68 ? 4.135 7.009 -5.214 1.00 64.06 68 LEU A N 1
ATOM 561 C CA . LEU A 1 68 ? 5.074 8.115 -5.432 1.00 64.06 68 LEU A CA 1
ATOM 562 C C . LEU A 1 68 ? 5.719 8.045 -6.830 1.00 64.06 68 LEU A C 1
ATOM 564 O O . LEU A 1 68 ? 6.172 9.055 -7.366 1.00 64.06 68 LEU A O 1
ATOM 568 N N . PHE A 1 69 ? 5.657 6.880 -7.479 1.00 62.84 69 PHE A N 1
ATOM 569 C CA . PHE A 1 69 ? 6.224 6.601 -8.804 1.00 62.84 69 PHE A CA 1
ATOM 570 C C . PHE A 1 69 ? 5.498 7.275 -9.972 1.00 62.84 69 PHE A C 1
ATOM 572 O O . PHE A 1 69 ? 6.007 7.288 -11.090 1.00 62.84 69 PHE A O 1
ATOM 579 N N . LYS A 1 70 ? 4.343 7.920 -9.742 1.00 51.62 70 LYS A N 1
ATOM 580 C CA . LYS A 1 70 ? 3.615 8.647 -10.799 1.00 51.62 70 LYS A CA 1
ATOM 581 C C . LYS A 1 70 ? 4.323 9.912 -11.320 1.00 51.62 70 LYS A C 1
ATOM 583 O O . LYS A 1 70 ? 3.760 10.595 -12.174 1.00 51.62 70 LYS A O 1
ATOM 588 N N . ARG A 1 71 ? 5.535 10.245 -10.852 1.00 46.62 71 ARG A N 1
ATOM 589 C CA . ARG A 1 71 ? 6.233 11.489 -11.231 1.00 46.62 71 ARG A CA 1
ATOM 590 C C . ARG A 1 71 ? 7.091 11.429 -12.503 1.00 46.62 71 ARG A C 1
ATOM 592 O O . ARG A 1 71 ? 7.456 12.499 -12.972 1.00 46.62 71 ARG A O 1
ATOM 599 N N . ASN A 1 72 ? 7.338 10.260 -13.108 1.00 42.69 72 ASN A N 1
ATOM 600 C CA . ASN A 1 72 ? 8.237 10.143 -14.276 1.00 42.69 72 ASN A CA 1
ATOM 601 C C . ASN A 1 72 ? 7.580 9.753 -15.621 1.00 42.69 72 ASN A C 1
ATOM 603 O O . ASN A 1 72 ? 8.290 9.459 -16.575 1.00 42.69 72 ASN A O 1
ATOM 607 N N . SER A 1 73 ? 6.251 9.831 -15.772 1.00 42.47 73 SER A N 1
ATOM 608 C CA . SER A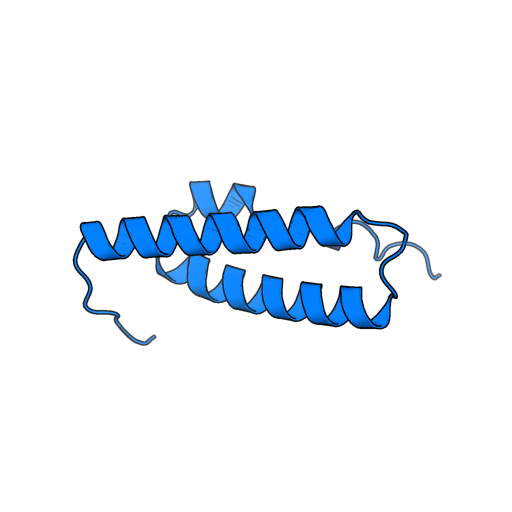 1 73 ? 5.578 9.663 -17.085 1.00 42.47 73 SER A CA 1
ATOM 609 C C . SER A 1 73 ? 5.193 10.987 -17.761 1.00 42.47 73 SER A C 1
ATOM 611 O O . SER A 1 73 ? 4.123 11.109 -18.353 1.00 42.47 73 SER A O 1
ATOM 613 N N . LYS A 1 74 ? 6.065 11.995 -17.694 1.00 40.19 74 LYS A N 1
ATOM 614 C CA . LYS A 1 74 ? 6.069 13.117 -18.644 1.00 40.19 74 LYS A CA 1
ATOM 615 C C . LYS A 1 74 ? 7.495 13.289 -19.139 1.00 40.19 74 LYS A C 1
ATOM 617 O O . LYS A 1 74 ? 8.291 13.870 -18.416 1.00 40.19 74 LYS A O 1
ATOM 622 N N . ASN A 1 75 ? 7.797 12.697 -20.294 1.00 38.34 75 ASN A N 1
ATOM 623 C CA . ASN A 1 75 ? 8.764 13.150 -21.307 1.00 38.34 75 ASN A CA 1
ATOM 624 C C . ASN A 1 75 ? 9.030 12.006 -22.297 1.00 38.34 75 ASN A C 1
ATOM 626 O O . ASN A 1 75 ? 10.115 11.444 -22.331 1.00 38.34 75 ASN A O 1
ATOM 630 N N . PHE A 1 76 ? 8.019 11.664 -23.090 1.00 37.94 76 PHE A N 1
ATOM 631 C CA . PHE A 1 76 ? 8.220 11.142 -24.440 1.00 37.94 76 PHE A CA 1
ATOM 632 C C . PHE A 1 76 ? 7.108 11.744 -25.299 1.00 37.94 76 PHE A C 1
ATOM 634 O O . PHE A 1 76 ? 5.992 11.231 -25.361 1.00 37.94 76 PHE A O 1
ATOM 641 N N . SER A 1 77 ? 7.421 12.915 -25.847 1.00 33.94 77 SER A N 1
ATOM 642 C CA . SER A 1 77 ? 6.729 13.608 -26.934 1.00 33.94 77 SER A CA 1
ATOM 643 C C . SER A 1 77 ? 7.779 13.963 -27.967 1.00 33.94 77 SER A C 1
ATOM 645 O O . SER A 1 77 ? 8.812 14.508 -27.509 1.00 33.94 77 SER A O 1
#

Sequence (77 aa):
MLGILISEGEKEEIIYLLKREMEEILFDMDDSRVEQIIKQAMEDRYRTLFSLFKRVASQQDCAKYIPLFKRNSKNFS

Organism: NCBI:txid2833581

Radius of gyration: 14.59 Å; Cα contacts (8 Å, |Δi|>4): 24; chains: 1; bounding box: 38×24×44 Å